Protein AF-A0A934WWL9-F1 (afdb_monomer_lite)

Sequence (114 aa):
MFDKAKIDELTSNLKQFVKTNIKLAKLEATERATTIAPNVIALSIIALVLYLVLLFLSIGLSLYLSELLESTYGGFLIMGGFYLLVGIIFILGRKKILRNPIRDLIIKSIFRNY

Structure (mmCIF, N/CA/C/O backbone):
data_AF-A0A934WWL9-F1
#
_entry.id   AF-A0A934WWL9-F1
#
loop_
_atom_site.group_PDB
_atom_site.id
_atom_site.type_symbol
_atom_site.label_atom_id
_atom_site.label_alt_id
_atom_site.label_comp_id
_atom_site.label_asym_id
_atom_site.label_entity_id
_atom_site.label_seq_id
_atom_site.pdbx_PDB_ins_code
_atom_site.Cartn_x
_atom_site.Cartn_y
_atom_site.Cartn_z
_atom_site.occupancy
_atom_site.B_iso_or_equiv
_atom_site.auth_seq_id
_atom_site.auth_comp_id
_atom_site.auth_asym_id
_atom_site.auth_atom_id
_atom_site.pdbx_PDB_model_num
ATOM 1 N N . MET A 1 1 ? -42.913 18.180 49.806 1.00 55.25 1 MET A N 1
ATOM 2 C CA . MET A 1 1 ? -41.574 17.668 50.189 1.00 55.25 1 MET A CA 1
ATOM 3 C C . MET A 1 1 ? -41.289 16.262 49.643 1.00 55.25 1 MET A C 1
ATOM 5 O O . MET A 1 1 ? -40.129 15.967 49.400 1.00 55.25 1 MET A O 1
ATOM 9 N N . 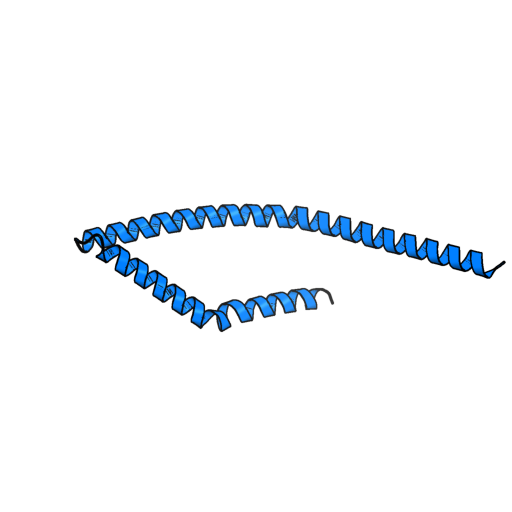PHE A 1 2 ? -42.311 15.435 49.377 1.00 59.72 2 PHE A N 1
ATOM 10 C CA . PHE A 1 2 ? -42.160 14.051 48.898 1.00 59.72 2 PHE A CA 1
ATOM 11 C C . PHE A 1 2 ? -41.683 13.884 47.437 1.00 59.72 2 PHE A C 1
ATOM 13 O O . PHE A 1 2 ? -41.016 12.897 47.147 1.00 59.72 2 PHE A O 1
ATOM 20 N N . ASP A 1 3 ? -41.927 14.844 46.535 1.00 69.38 3 ASP A N 1
ATOM 21 C CA . ASP A 1 3 ? -41.505 14.711 45.124 1.00 69.38 3 ASP A CA 1
ATOM 22 C C . ASP A 1 3 ? -39.998 14.879 44.899 1.00 69.38 3 ASP A C 1
ATOM 24 O O . ASP A 1 3 ? -39.406 14.167 44.092 1.00 69.38 3 ASP A O 1
ATOM 28 N N . LYS A 1 4 ? -39.342 15.783 45.636 1.00 69.62 4 LYS A N 1
ATOM 29 C CA . LYS A 1 4 ? -37.911 16.069 45.442 1.00 69.62 4 LYS A CA 1
ATOM 30 C C . LYS A 1 4 ? -37.029 14.864 45.782 1.00 69.62 4 LYS A C 1
ATOM 32 O O . LYS A 1 4 ? -36.128 14.538 45.022 1.00 69.62 4 LYS A O 1
ATOM 37 N N . ALA A 1 5 ? -37.346 14.170 46.877 1.00 74.75 5 ALA A N 1
ATOM 38 C CA . ALA A 1 5 ? -36.602 12.992 47.321 1.00 74.75 5 ALA A CA 1
ATOM 39 C C . ALA A 1 5 ? -36.670 11.842 46.301 1.00 74.75 5 ALA A C 1
ATOM 41 O O . ALA A 1 5 ? -35.664 11.193 46.032 1.00 74.75 5 ALA A O 1
ATOM 42 N N . LYS A 1 6 ? -37.836 11.641 45.674 1.00 73.38 6 LYS A N 1
ATOM 43 C CA . LYS A 1 6 ? -38.041 10.607 44.650 1.00 73.38 6 LYS A CA 1
ATOM 44 C C . LYS A 1 6 ? -37.295 10.923 43.351 1.00 73.38 6 LYS A C 1
ATOM 46 O O . LYS A 1 6 ? -36.747 10.023 42.724 1.00 73.38 6 LYS A O 1
ATOM 51 N N . ILE A 1 7 ? -37.248 12.201 42.963 1.00 77.19 7 ILE A N 1
ATOM 52 C CA . ILE A 1 7 ? -36.507 12.682 41.783 1.00 77.19 7 ILE A CA 1
ATOM 53 C C . ILE A 1 7 ? -34.992 12.544 42.004 1.00 77.19 7 ILE A C 1
ATOM 55 O O . ILE A 1 7 ? -34.275 12.115 41.095 1.00 77.19 7 ILE A O 1
ATOM 59 N N . ASP A 1 8 ? -34.502 12.859 43.207 1.00 80.94 8 ASP A N 1
ATOM 60 C CA . ASP A 1 8 ? -33.086 12.717 43.565 1.00 80.94 8 ASP A CA 1
ATOM 61 C C . ASP A 1 8 ? -32.650 11.243 43.591 1.00 80.94 8 ASP A C 1
ATOM 63 O O . ASP A 1 8 ? -31.587 10.899 43.067 1.00 80.94 8 ASP A O 1
ATOM 67 N N . GLU A 1 9 ? -33.495 10.348 44.109 1.00 80.06 9 GLU A N 1
ATOM 68 C CA . GLU A 1 9 ? -33.249 8.901 44.120 1.00 80.06 9 GLU A CA 1
ATOM 69 C C . GLU A 1 9 ? -33.238 8.307 42.698 1.00 80.06 9 GLU A C 1
ATOM 71 O O . GLU A 1 9 ? -32.330 7.553 42.338 1.00 80.06 9 GLU A O 1
ATOM 76 N N . LEU A 1 10 ? -34.178 8.720 41.838 1.00 78.50 10 LEU A N 1
ATOM 77 C CA . LEU A 1 10 ? -34.226 8.301 40.432 1.00 78.50 10 LEU A CA 1
ATOM 78 C C . LEU A 1 10 ? -32.998 8.794 39.650 1.00 78.50 10 LEU A C 1
ATOM 80 O O . LEU A 1 10 ? -32.401 8.042 38.877 1.00 78.50 10 LEU A O 1
ATOM 84 N N . THR A 1 11 ? -32.581 10.040 39.892 1.00 78.44 11 THR A N 1
ATOM 85 C CA . THR A 1 11 ? -31.387 10.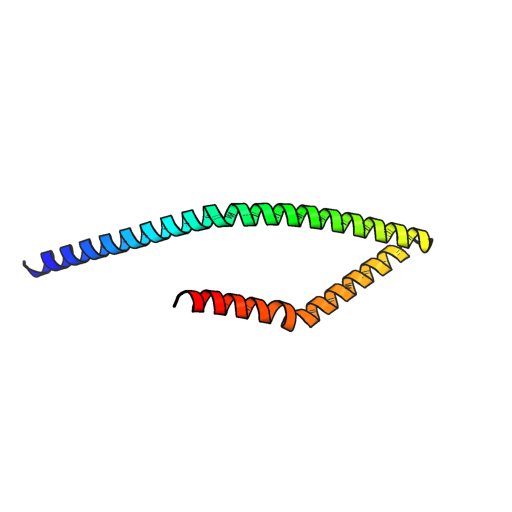642 39.277 1.00 78.44 11 THR A CA 1
ATOM 86 C C . THR A 1 11 ? -30.105 9.957 39.751 1.00 78.44 11 THR A C 1
ATOM 88 O O . THR A 1 11 ? -29.175 9.766 38.963 1.00 78.44 11 THR A O 1
ATOM 91 N N . SER A 1 12 ? -30.052 9.553 41.023 1.00 78.81 12 SER A N 1
ATOM 92 C CA . SER A 1 12 ? -28.941 8.787 41.596 1.00 78.81 12 SER A CA 1
ATOM 93 C C . SER A 1 12 ? -28.813 7.406 40.943 1.00 78.81 12 SER A C 1
ATOM 95 O O . SER A 1 12 ? -27.738 7.053 40.450 1.00 78.81 12 SER A O 1
ATOM 97 N N . ASN A 1 13 ? -29.925 6.674 40.828 1.00 79.06 13 ASN A N 1
ATOM 98 C CA . ASN A 1 13 ? -29.964 5.354 40.196 1.00 79.06 13 ASN A CA 1
ATOM 99 C C . ASN A 1 13 ? -29.604 5.421 38.702 1.00 79.06 13 ASN A C 1
ATOM 101 O O . ASN A 1 13 ? -28.797 4.623 38.225 1.00 79.06 13 ASN A O 1
ATOM 105 N N . LEU A 1 14 ? -30.109 6.424 37.972 1.00 77.31 14 LEU A N 1
ATOM 106 C CA . LEU A 1 14 ? -29.734 6.690 36.575 1.00 77.31 14 LEU A CA 1
ATOM 107 C C . LEU A 1 14 ? -28.245 7.015 36.428 1.00 77.31 14 LEU A C 1
ATOM 109 O O . LEU A 1 14 ? -27.578 6.460 35.553 1.00 77.31 14 LEU A O 1
ATOM 113 N N . LYS A 1 15 ? -27.688 7.862 37.303 1.00 76.38 15 LYS A N 1
ATOM 114 C CA . LYS A 1 15 ? -26.242 8.133 37.325 1.00 76.38 15 LYS A CA 1
ATOM 115 C C . LYS A 1 15 ? -25.440 6.862 37.556 1.00 76.38 15 LYS A C 1
ATOM 117 O O . LYS A 1 15 ? -24.407 6.691 36.913 1.00 76.38 15 LYS A O 1
ATOM 122 N N . GLN A 1 16 ? -25.891 5.986 38.450 1.00 75.88 16 GLN A N 1
ATOM 123 C CA . GLN A 1 16 ? -25.210 4.732 38.759 1.00 75.88 16 GLN A CA 1
ATOM 124 C C . GLN A 1 16 ? -25.279 3.750 37.580 1.00 75.88 16 GLN A C 1
ATOM 126 O O . GLN A 1 16 ? -24.254 3.181 37.208 1.00 75.88 16 GLN A O 1
ATOM 131 N N . PHE A 1 17 ? -26.432 3.643 36.915 1.00 72.00 17 PHE A N 1
ATOM 132 C CA . PHE A 1 17 ? -26.599 2.867 35.683 1.00 72.00 17 PHE A CA 1
ATOM 133 C C . PHE A 1 17 ? -25.707 3.377 34.548 1.00 72.00 17 PHE A C 1
ATOM 135 O O . PHE A 1 17 ? -25.000 2.591 33.917 1.00 72.00 17 PHE A O 1
ATOM 142 N N . VAL A 1 18 ? -25.684 4.688 34.301 1.00 76.12 18 VAL A N 1
ATOM 143 C CA . VAL A 1 18 ? -24.837 5.291 33.260 1.00 76.12 18 VAL A CA 1
ATOM 144 C C . VAL A 1 18 ? -23.354 5.099 33.589 1.00 76.12 18 VAL A C 1
ATOM 146 O O . VAL A 1 18 ? -22.582 4.716 32.712 1.00 76.12 18 VAL A O 1
ATOM 149 N N . LYS A 1 19 ? -22.945 5.264 34.855 1.00 75.19 19 LYS A N 1
ATOM 150 C CA . LYS A 1 19 ? -21.563 4.990 35.292 1.00 75.19 19 LYS A CA 1
ATOM 151 C C . LYS A 1 19 ? -21.153 3.544 35.034 1.00 75.19 19 LYS A C 1
ATOM 153 O O . LYS A 1 19 ? -20.040 3.310 34.570 1.00 75.19 19 LYS A O 1
ATOM 158 N N . THR A 1 20 ? -22.032 2.592 35.336 1.00 71.75 20 THR A N 1
ATOM 159 C CA . THR A 1 20 ? -21.764 1.163 35.140 1.00 71.75 20 THR A CA 1
ATOM 160 C C . THR A 1 20 ? -21.656 0.826 33.658 1.00 71.75 20 THR A C 1
ATOM 162 O O . THR A 1 20 ? -20.680 0.195 33.266 1.00 71.75 20 THR A O 1
ATOM 165 N N . ASN A 1 21 ? -22.566 1.329 32.818 1.00 74.75 21 ASN A N 1
ATOM 166 C CA . ASN A 1 21 ? -22.498 1.136 31.366 1.00 74.75 21 ASN A CA 1
ATOM 167 C C . ASN A 1 21 ? -21.230 1.752 30.752 1.00 74.75 21 ASN A C 1
ATOM 169 O O . ASN A 1 21 ? -20.563 1.106 29.951 1.00 74.75 21 ASN A O 1
ATOM 173 N N . ILE A 1 22 ? -20.831 2.956 31.178 1.00 73.75 22 ILE A N 1
ATOM 174 C CA . ILE A 1 22 ? -19.574 3.585 30.730 1.00 73.75 22 ILE A CA 1
ATOM 175 C C . ILE A 1 22 ? -18.358 2.768 31.183 1.00 73.75 22 ILE A C 1
ATOM 177 O O . ILE A 1 22 ? -17.397 2.609 30.429 1.00 73.75 22 ILE A O 1
ATOM 181 N N . LYS A 1 23 ? -18.379 2.238 32.411 1.00 74.81 23 LYS A N 1
ATOM 182 C CA . LYS A 1 23 ? -17.289 1.412 32.944 1.00 74.81 23 LYS A CA 1
ATOM 183 C C . LYS A 1 23 ? -17.170 0.085 32.192 1.00 74.81 23 LYS A C 1
ATOM 185 O O . LYS A 1 23 ? -16.052 -0.307 31.871 1.00 74.81 23 LYS A O 1
ATOM 190 N N . LEU A 1 24 ? -18.297 -0.555 31.879 1.00 67.69 24 LEU A N 1
ATOM 191 C CA . LEU A 1 24 ? -18.360 -1.768 31.062 1.00 67.69 24 LEU A CA 1
ATOM 192 C C . LEU A 1 24 ? -17.857 -1.501 29.641 1.00 67.69 24 LEU A C 1
ATOM 194 O O . LEU A 1 24 ? -16.953 -2.194 29.191 1.00 67.69 24 LEU A O 1
ATOM 198 N N . ALA A 1 25 ? -18.325 -0.433 28.990 1.00 68.38 25 ALA A N 1
ATOM 199 C CA . ALA A 1 25 ? -17.865 -0.048 27.655 1.00 68.38 25 ALA A CA 1
ATOM 200 C C . ALA A 1 25 ? -16.354 0.242 27.615 1.00 68.38 25 ALA A C 1
ATOM 202 O O . ALA A 1 25 ? -15.663 -0.159 26.682 1.00 68.38 25 ALA A O 1
ATOM 203 N N . LYS A 1 26 ? -15.813 0.906 28.646 1.00 71.38 26 LYS A N 1
ATOM 204 C CA . LYS A 1 26 ? -14.370 1.165 28.762 1.00 71.38 26 LYS A CA 1
ATOM 205 C C . LYS A 1 26 ? -13.570 -0.125 28.954 1.00 71.38 26 LYS A C 1
ATOM 207 O O . LYS A 1 26 ? -12.489 -0.255 28.379 1.00 71.38 26 LYS A O 1
ATOM 212 N N . LEU A 1 27 ? -14.080 -1.052 29.763 1.00 67.75 27 LEU A N 1
ATOM 213 C CA . LEU A 1 27 ? -13.430 -2.334 30.024 1.00 67.75 27 LEU A CA 1
ATOM 214 C C . LEU A 1 27 ? -13.423 -3.208 28.765 1.00 67.75 27 LEU A C 1
ATOM 216 O O . LEU A 1 27 ? -12.364 -3.672 28.359 1.00 67.75 27 LEU A O 1
ATOM 220 N N . GLU A 1 28 ? -14.566 -3.321 28.093 1.00 69.75 28 GLU A N 1
ATOM 221 C CA . GLU A 1 28 ? -14.725 -4.103 26.867 1.00 69.75 28 GLU A CA 1
ATOM 222 C C . GLU A 1 28 ? -13.909 -3.519 25.702 1.00 69.75 28 GLU A C 1
ATOM 224 O O . GLU A 1 28 ? -13.265 -4.254 24.954 1.00 69.75 28 GLU A O 1
ATOM 229 N N . ALA A 1 29 ? -13.858 -2.187 25.573 1.00 66.25 29 ALA A N 1
ATOM 230 C CA . ALA A 1 29 ? -13.005 -1.520 24.590 1.00 66.25 29 ALA A CA 1
ATOM 231 C C . ALA A 1 29 ? -11.517 -1.787 24.849 1.00 66.25 29 ALA A C 1
ATOM 233 O O . ALA A 1 29 ? -10.759 -2.003 23.905 1.00 66.25 29 ALA A O 1
ATOM 234 N N . THR A 1 30 ? -11.105 -1.793 26.119 1.00 65.94 30 THR A N 1
ATOM 235 C CA . THR A 1 30 ? -9.719 -2.082 26.507 1.00 65.94 30 THR A CA 1
ATOM 236 C C . THR A 1 30 ? -9.378 -3.539 26.218 1.00 65.94 30 THR A C 1
ATOM 238 O O . THR A 1 30 ? -8.381 -3.805 25.560 1.00 65.94 30 THR A O 1
ATOM 241 N N . GLU A 1 31 ? -10.230 -4.479 26.622 1.00 68.44 31 GLU A N 1
ATOM 242 C CA . GLU A 1 31 ? -10.027 -5.913 26.402 1.00 68.44 31 GLU A CA 1
ATOM 243 C C . GLU A 1 31 ? -9.947 -6.257 24.908 1.00 68.44 31 GLU A C 1
ATOM 245 O O . GLU A 1 31 ? -8.995 -6.916 24.477 1.00 68.44 31 GLU A O 1
ATOM 250 N N . ARG A 1 32 ? -10.874 -5.727 24.094 1.00 62.09 32 ARG A N 1
ATOM 251 C CA . ARG A 1 32 ? -10.860 -5.885 22.629 1.00 62.09 32 ARG A CA 1
ATOM 252 C C . ARG A 1 32 ? -9.643 -5.221 21.987 1.00 62.09 32 ARG A C 1
ATOM 254 O O . ARG A 1 32 ? -9.054 -5.793 21.073 1.00 62.09 32 ARG A O 1
ATOM 261 N N . ALA A 1 33 ? -9.240 -4.036 22.448 1.00 63.84 33 ALA A N 1
ATOM 262 C CA . ALA A 1 33 ? -8.036 -3.377 21.946 1.00 63.84 33 ALA A CA 1
ATOM 263 C C . ALA A 1 33 ? -6.783 -4.199 22.269 1.00 63.84 33 ALA A C 1
ATOM 265 O O . ALA A 1 33 ? -5.949 -4.405 21.394 1.00 63.84 33 ALA A O 1
ATOM 266 N N . THR A 1 34 ? -6.670 -4.736 23.483 1.00 66.50 34 THR A N 1
ATOM 267 C CA . THR A 1 34 ? -5.515 -5.535 23.906 1.00 66.50 34 THR A CA 1
ATOM 268 C C . THR A 1 34 ? -5.439 -6.889 23.197 1.00 66.50 34 THR A C 1
ATOM 270 O O . THR A 1 34 ? -4.337 -7.381 22.980 1.00 66.50 34 THR A O 1
ATOM 273 N N . THR A 1 35 ? -6.560 -7.478 22.771 1.00 68.44 35 THR A N 1
ATOM 274 C CA . THR A 1 35 ? -6.547 -8.728 21.981 1.00 68.44 35 THR A CA 1
ATOM 275 C C . THR A 1 35 ? -6.351 -8.500 20.483 1.00 68.44 35 THR A C 1
ATOM 277 O O . THR A 1 35 ? -5.642 -9.269 19.836 1.00 68.44 35 THR A O 1
ATOM 280 N N . ILE A 1 36 ? -6.953 -7.456 19.905 1.00 66.62 36 ILE A N 1
ATOM 281 C CA . ILE A 1 36 ? -6.939 -7.231 18.449 1.00 66.62 36 ILE A CA 1
ATOM 282 C C . ILE A 1 36 ? -5.714 -6.416 18.013 1.00 66.62 36 ILE A C 1
ATOM 284 O O . ILE A 1 36 ? -5.131 -6.710 16.967 1.00 66.62 36 ILE A O 1
ATOM 288 N N . ALA A 1 37 ? -5.287 -5.419 18.797 1.00 75.25 37 ALA A N 1
ATOM 289 C CA . ALA A 1 37 ? -4.188 -4.533 18.410 1.00 75.25 37 ALA A CA 1
ATOM 290 C C . ALA A 1 37 ? -2.863 -5.274 18.162 1.00 75.25 37 ALA A C 1
ATOM 292 O O . ALA A 1 37 ? -2.256 -5.013 17.123 1.00 75.25 37 ALA A O 1
ATOM 293 N N . PRO A 1 38 ? -2.418 -6.228 19.008 1.00 79.62 38 PRO A N 1
ATOM 294 C CA . PRO A 1 38 ? -1.158 -6.930 18.770 1.00 79.62 38 PRO A CA 1
ATOM 295 C C . PRO A 1 38 ? -1.179 -7.723 17.462 1.00 79.62 38 PRO A C 1
ATOM 297 O O . PRO A 1 38 ? -0.214 -7.680 16.704 1.00 79.62 38 PRO A O 1
ATOM 300 N N . ASN A 1 39 ? -2.300 -8.383 17.158 1.00 78.75 39 ASN A N 1
ATOM 301 C CA . ASN A 1 39 ? -2.458 -9.166 15.934 1.00 78.75 39 ASN A CA 1
ATOM 302 C C . ASN A 1 39 ? -2.455 -8.284 14.682 1.00 78.75 39 ASN A C 1
ATOM 304 O O . ASN A 1 39 ? -1.803 -8.618 13.695 1.00 78.75 39 ASN A O 1
ATOM 308 N N . VAL A 1 40 ? -3.149 -7.142 14.719 1.00 80.31 40 VAL A N 1
ATOM 309 C CA . VAL A 1 40 ? -3.166 -6.192 13.596 1.00 80.31 40 VAL A CA 1
ATOM 310 C C . VAL A 1 40 ? -1.782 -5.584 13.378 1.00 80.31 40 VAL A C 1
ATOM 312 O O . VAL A 1 40 ? -1.338 -5.485 12.234 1.00 80.31 40 VAL A O 1
ATOM 315 N N . ILE A 1 41 ? -1.080 -5.216 14.452 1.00 82.75 41 ILE A N 1
ATOM 316 C CA . ILE A 1 41 ? 0.275 -4.657 14.373 1.00 82.75 41 ILE A CA 1
ATOM 317 C C . ILE A 1 41 ? 1.250 -5.701 13.817 1.00 82.75 41 ILE A C 1
ATOM 319 O O . ILE A 1 41 ? 1.963 -5.410 12.859 1.00 82.75 41 ILE A O 1
ATOM 323 N N . ALA A 1 42 ? 1.242 -6.926 14.350 1.00 85.62 42 ALA A N 1
ATOM 324 C CA . ALA A 1 42 ? 2.094 -8.011 13.869 1.00 85.62 42 ALA A CA 1
ATOM 325 C C . ALA A 1 42 ? 1.827 -8.334 12.391 1.00 85.62 42 ALA A C 1
ATOM 327 O O . ALA A 1 42 ? 2.766 -8.410 11.598 1.00 85.62 42 ALA A O 1
ATOM 328 N N . LEU A 1 43 ? 0.553 -8.440 11.993 1.00 85.62 43 LEU A N 1
ATOM 329 C CA . LEU A 1 43 ? 0.176 -8.667 10.598 1.00 85.62 43 LEU A CA 1
ATOM 330 C C . LEU A 1 43 ? 0.619 -7.512 9.694 1.00 85.62 43 LEU A C 1
ATOM 332 O O . LEU A 1 43 ? 1.092 -7.756 8.589 1.00 85.62 43 LEU A O 1
ATOM 336 N N . SER A 1 44 ? 0.514 -6.267 10.164 1.00 85.81 44 SER A N 1
ATOM 337 C CA . SER A 1 44 ? 0.964 -5.085 9.417 1.00 85.81 44 SER A CA 1
ATOM 338 C C . SER A 1 44 ? 2.475 -5.098 9.196 1.00 85.81 44 SER A C 1
ATOM 340 O O . SER A 1 44 ? 2.930 -4.801 8.094 1.00 85.81 44 SER A O 1
ATOM 342 N N . ILE A 1 45 ? 3.255 -5.489 10.207 1.00 91.88 45 ILE A N 1
ATOM 343 C CA . ILE A 1 45 ? 4.713 -5.621 10.089 1.00 91.88 45 ILE A CA 1
ATOM 344 C C . ILE A 1 45 ? 5.066 -6.723 9.084 1.00 91.88 45 ILE A C 1
ATOM 346 O O . ILE A 1 45 ? 5.874 -6.495 8.187 1.00 91.88 45 ILE A O 1
ATOM 350 N N . ILE A 1 46 ? 4.429 -7.894 9.180 1.00 91.31 46 ILE A N 1
ATOM 351 C CA . ILE A 1 46 ? 4.648 -9.001 8.235 1.00 91.31 46 ILE A CA 1
ATOM 352 C C . ILE A 1 46 ? 4.279 -8.572 6.809 1.00 91.31 46 ILE A C 1
ATOM 354 O O . ILE A 1 46 ? 5.047 -8.803 5.877 1.00 91.31 46 ILE A O 1
ATOM 358 N N . ALA A 1 47 ? 3.136 -7.905 6.635 1.00 91.38 47 ALA A N 1
ATOM 359 C CA . ALA A 1 47 ? 2.696 -7.393 5.342 1.00 91.38 47 ALA A CA 1
ATOM 360 C C . ALA A 1 47 ? 3.678 -6.363 4.769 1.00 91.38 47 ALA A C 1
ATOM 362 O O . ALA A 1 47 ? 3.971 -6.407 3.577 1.00 91.38 47 ALA A O 1
ATOM 363 N N . LEU A 1 48 ? 4.226 -5.478 5.606 1.00 93.19 48 LEU A N 1
ATOM 364 C CA . LEU A 1 48 ? 5.235 -4.503 5.196 1.00 93.19 48 LEU A CA 1
ATOM 365 C C . LEU A 1 48 ? 6.522 -5.187 4.719 1.00 93.19 48 LEU A C 1
ATOM 367 O O . LEU A 1 48 ? 7.054 -4.828 3.670 1.00 93.19 48 LEU A O 1
ATOM 371 N N . VAL A 1 49 ? 7.006 -6.189 5.457 1.00 94.94 49 VAL A N 1
ATOM 372 C CA . VAL A 1 49 ? 8.199 -6.958 5.070 1.00 94.94 49 VAL A CA 1
ATOM 373 C C . VAL A 1 49 ? 7.960 -7.697 3.755 1.00 94.94 49 VAL A C 1
ATOM 375 O O . VAL A 1 49 ? 8.781 -7.605 2.845 1.00 94.94 49 VAL A O 1
ATOM 378 N N . LEU A 1 50 ? 6.820 -8.378 3.611 1.00 93.69 50 LEU A N 1
ATOM 379 C CA . LEU A 1 50 ? 6.457 -9.055 2.364 1.00 93.69 50 LEU A CA 1
ATOM 380 C C . LEU A 1 50 ? 6.350 -8.076 1.194 1.00 93.69 50 LEU A C 1
ATOM 382 O O . LEU A 1 50 ? 6.828 -8.377 0.103 1.00 93.69 50 LEU A O 1
ATOM 386 N N . TYR A 1 51 ? 5.770 -6.898 1.420 1.00 92.00 51 TYR A N 1
ATOM 387 C CA . TYR A 1 51 ? 5.675 -5.852 0.409 1.00 92.00 51 TYR A CA 1
ATOM 388 C C . TYR A 1 51 ? 7.057 -5.382 -0.055 1.00 92.00 51 TYR A C 1
ATOM 390 O O . TYR A 1 51 ? 7.290 -5.267 -1.257 1.00 92.00 51 TYR A O 1
ATOM 398 N N . LEU A 1 52 ? 7.995 -5.175 0.875 1.00 93.69 52 LEU A N 1
ATOM 399 C CA . LEU A 1 52 ? 9.378 -4.824 0.545 1.00 93.69 52 LEU A CA 1
ATOM 400 C C . LEU A 1 52 ? 10.060 -5.921 -0.275 1.00 93.69 52 LEU A C 1
ATOM 402 O O . LEU A 1 52 ? 10.641 -5.622 -1.316 1.00 93.69 52 LEU A O 1
ATOM 406 N N . VAL A 1 53 ? 9.955 -7.183 0.150 1.00 94.19 53 VAL A N 1
ATOM 407 C CA . VAL A 1 53 ? 10.507 -8.328 -0.595 1.00 94.19 53 VAL A CA 1
ATOM 408 C C . VAL A 1 53 ? 9.956 -8.354 -2.020 1.00 94.19 53 VAL A C 1
ATOM 410 O O . VAL A 1 53 ? 10.720 -8.461 -2.977 1.00 94.19 53 VAL A O 1
ATOM 413 N N . LEU A 1 54 ? 8.643 -8.183 -2.174 1.00 91.75 54 LEU A N 1
ATOM 414 C CA . LEU A 1 54 ? 7.987 -8.167 -3.478 1.00 91.75 54 LEU A CA 1
ATOM 415 C C . LEU A 1 54 ? 8.489 -7.009 -4.354 1.00 91.75 54 LEU A C 1
ATOM 417 O O . LEU A 1 54 ? 8.729 -7.204 -5.544 1.00 91.75 54 LEU A O 1
ATOM 421 N N . LEU A 1 55 ? 8.708 -5.829 -3.767 1.00 90.81 55 LEU A N 1
ATOM 422 C CA . LEU A 1 55 ? 9.265 -4.661 -4.452 1.00 90.81 55 LEU A CA 1
ATOM 423 C C . LEU A 1 55 ? 10.677 -4.961 -4.981 1.00 90.81 55 LEU A C 1
ATOM 425 O O . LEU A 1 55 ? 10.937 -4.765 -6.168 1.00 90.81 55 LEU A O 1
ATOM 429 N N . PHE A 1 56 ? 11.559 -5.517 -4.146 1.00 92.25 56 PHE A N 1
ATOM 430 C CA . PHE A 1 56 ? 12.905 -5.913 -4.573 1.00 92.25 56 PHE A CA 1
ATOM 431 C C . PHE A 1 56 ? 12.884 -6.985 -5.667 1.00 92.25 56 PHE A C 1
ATOM 433 O O . PHE A 1 56 ? 13.616 -6.854 -6.647 1.00 92.25 56 PHE A O 1
ATOM 440 N N . LEU A 1 57 ? 12.016 -7.998 -5.554 1.00 92.00 57 LEU A N 1
ATOM 441 C CA . LEU A 1 57 ? 11.835 -8.999 -6.613 1.00 92.00 57 LEU A CA 1
ATOM 442 C C . LEU A 1 57 ? 11.403 -8.354 -7.932 1.00 92.00 57 LEU A C 1
ATOM 444 O O . LEU A 1 57 ? 11.896 -8.731 -8.988 1.00 92.00 57 LEU A O 1
ATOM 448 N N . SER A 1 58 ? 10.507 -7.372 -7.870 1.00 88.56 58 SER A N 1
ATOM 449 C CA . SER A 1 58 ? 9.985 -6.673 -9.049 1.00 88.56 58 SER A CA 1
ATOM 450 C C . SER A 1 58 ? 11.066 -5.847 -9.741 1.00 88.56 58 SER A C 1
ATOM 452 O O . SER A 1 58 ? 11.172 -5.868 -10.966 1.00 88.56 58 SER A O 1
ATOM 454 N N . ILE A 1 59 ? 11.913 -5.167 -8.960 1.00 88.31 59 ILE A N 1
ATOM 455 C CA . ILE A 1 59 ? 13.093 -4.467 -9.484 1.00 88.31 59 ILE A CA 1
ATOM 456 C C . ILE A 1 59 ? 14.059 -5.472 -10.117 1.00 88.31 59 ILE A C 1
ATOM 458 O O . ILE A 1 59 ? 14.502 -5.252 -11.240 1.00 88.31 59 ILE A O 1
ATOM 462 N N . GLY A 1 60 ? 14.346 -6.588 -9.441 1.00 90.12 60 GLY A N 1
ATOM 463 C CA . GLY A 1 60 ? 15.216 -7.643 -9.966 1.00 90.12 60 GLY A CA 1
ATOM 464 C C . GLY A 1 60 ? 14.707 -8.226 -11.286 1.00 90.12 60 GLY A C 1
ATOM 465 O O . GLY A 1 60 ? 15.470 -8.326 -12.244 1.00 90.12 60 GLY A O 1
ATOM 466 N N . LEU A 1 61 ? 13.407 -8.526 -11.378 1.00 88.06 61 LEU A N 1
ATOM 467 C CA . LEU A 1 61 ? 12.766 -8.987 -12.615 1.00 88.06 61 LEU A CA 1
ATOM 468 C C . LEU A 1 61 ? 12.855 -7.944 -13.730 1.00 88.06 61 LEU A C 1
ATOM 470 O O . LEU A 1 61 ? 13.128 -8.294 -14.874 1.00 88.06 61 LEU A O 1
ATOM 474 N N . SER A 1 62 ? 12.639 -6.671 -13.396 1.00 88.44 62 SER A N 1
ATOM 475 C CA . SER A 1 62 ? 12.743 -5.566 -14.349 1.00 88.44 62 SER A CA 1
ATOM 476 C C . SER A 1 62 ? 14.160 -5.432 -14.902 1.00 88.44 62 SER A C 1
ATOM 478 O O . SER A 1 62 ? 14.330 -5.259 -16.108 1.00 88.44 62 SER A O 1
ATOM 480 N N . LEU A 1 63 ? 15.179 -5.544 -14.045 1.00 86.62 63 LEU A N 1
ATOM 481 C CA . LEU A 1 63 ? 16.583 -5.504 -14.456 1.00 86.62 63 LEU A CA 1
ATOM 482 C C . LEU A 1 63 ? 16.952 -6.715 -15.315 1.00 86.62 63 LEU A C 1
ATOM 484 O O . LEU A 1 63 ? 17.556 -6.536 -16.367 1.00 86.62 63 LEU A O 1
ATOM 488 N N . TYR A 1 64 ? 16.512 -7.915 -14.934 1.00 88.38 64 TYR A N 1
ATOM 489 C CA . TYR A 1 64 ? 16.741 -9.129 -15.719 1.00 88.38 64 TYR A CA 1
ATOM 490 C C . TYR A 1 64 ? 16.103 -9.052 -17.115 1.00 88.38 64 TYR A C 1
ATOM 492 O O . TYR A 1 64 ? 16.748 -9.350 -18.118 1.00 88.38 64 TYR A O 1
ATOM 500 N N . LEU A 1 65 ? 14.852 -8.583 -17.205 1.00 85.75 65 LEU A N 1
ATOM 501 C CA . LEU A 1 65 ? 14.210 -8.328 -18.498 1.00 85.75 65 LEU A CA 1
ATOM 502 C C . LEU A 1 65 ? 14.941 -7.239 -19.287 1.00 85.75 65 LEU A C 1
ATOM 504 O O . LEU A 1 65 ? 15.034 -7.332 -20.504 1.00 85.75 65 LEU A O 1
ATOM 508 N N . SER A 1 66 ? 15.445 -6.207 -18.611 1.00 87.12 66 SER A N 1
ATOM 509 C CA . SER A 1 66 ? 16.177 -5.120 -19.265 1.00 87.12 66 SER A CA 1
ATOM 510 C C . SER A 1 66 ? 17.491 -5.598 -19.882 1.00 87.12 66 SER A C 1
ATOM 512 O O . SER A 1 66 ? 17.843 -5.156 -20.972 1.00 87.12 66 SER A O 1
ATOM 514 N N . GLU A 1 67 ? 18.187 -6.516 -19.209 1.00 85.00 67 GLU A N 1
ATOM 515 C CA . GLU A 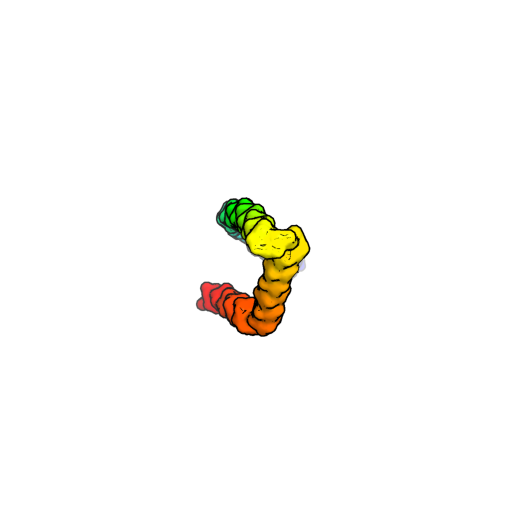1 67 ? 19.407 -7.150 -19.711 1.00 85.00 67 GLU A CA 1
ATOM 516 C C . GLU A 1 67 ? 19.109 -8.054 -20.915 1.00 85.00 67 GLU A C 1
ATOM 518 O O . GLU A 1 67 ? 19.788 -7.956 -21.933 1.00 85.00 67 GLU A O 1
ATOM 523 N N . LEU A 1 68 ? 18.033 -8.850 -20.856 1.00 84.69 68 LEU A N 1
ATOM 524 C CA . LEU A 1 68 ? 17.615 -9.710 -21.970 1.00 84.69 68 LEU A CA 1
ATOM 525 C C . LEU A 1 68 ? 17.203 -8.916 -23.221 1.00 84.69 68 LEU A C 1
ATOM 527 O O . LEU A 1 68 ? 17.375 -9.387 -24.341 1.00 84.69 68 LEU A O 1
ATOM 531 N N . LEU A 1 69 ? 16.634 -7.725 -23.029 1.00 83.06 69 LEU A N 1
ATOM 532 C CA . LEU A 1 69 ? 16.236 -6.829 -24.114 1.00 83.06 69 LEU A CA 1
ATOM 533 C C . LEU A 1 69 ? 17.391 -5.940 -24.614 1.00 83.06 69 LEU A C 1
ATOM 535 O O . LEU A 1 69 ? 17.153 -5.106 -25.488 1.00 83.06 69 LEU A O 1
ATOM 539 N N . GLU A 1 70 ? 18.598 -6.068 -24.043 1.00 79.12 70 GLU A N 1
ATOM 540 C CA . GLU A 1 70 ? 19.757 -5.185 -24.276 1.00 79.12 70 GLU A CA 1
ATOM 541 C C . GLU A 1 70 ? 19.418 -3.686 -24.130 1.00 79.12 70 GLU A C 1
ATOM 543 O O . GLU A 1 70 ? 20.062 -2.801 -24.696 1.00 79.12 70 GLU A O 1
ATOM 548 N N . SER A 1 71 ? 18.367 -3.377 -23.366 1.00 75.56 71 SER A N 1
ATOM 549 C CA . SER A 1 71 ? 17.816 -2.035 -23.231 1.00 75.56 71 SER A CA 1
ATOM 550 C C . SER A 1 71 ? 17.246 -1.840 -21.838 1.00 75.56 71 SER A C 1
ATOM 552 O O . SER A 1 71 ? 16.202 -2.394 -21.478 1.00 75.56 71 SER A O 1
ATOM 554 N N . THR A 1 72 ? 17.895 -0.956 -21.077 1.00 74.19 72 THR A N 1
ATOM 555 C CA . THR A 1 72 ? 17.475 -0.546 -19.730 1.00 74.19 72 THR A CA 1
ATOM 556 C C . THR A 1 72 ? 16.036 -0.039 -19.702 1.00 74.19 72 THR A C 1
ATOM 558 O O . THR A 1 72 ? 15.327 -0.230 -18.724 1.00 74.19 72 THR A O 1
ATOM 561 N N . TYR A 1 73 ? 15.558 0.584 -20.777 1.00 81.19 73 TYR A N 1
ATOM 562 C CA . TYR A 1 73 ? 14.195 1.110 -20.829 1.00 81.19 73 TYR A CA 1
AT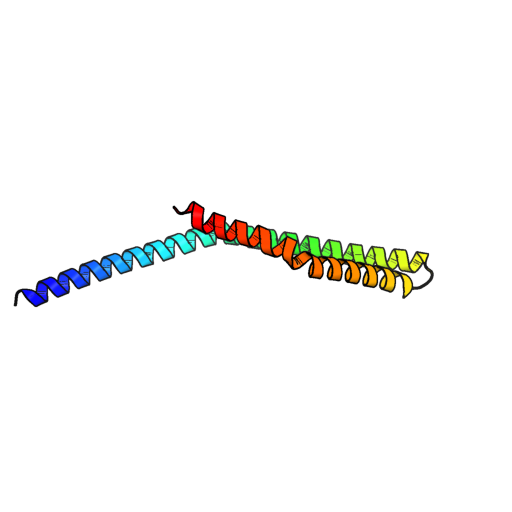OM 563 C C . TYR A 1 73 ? 13.151 0.019 -21.092 1.00 81.19 73 TYR A C 1
ATOM 565 O O . TYR A 1 73 ? 12.017 0.142 -20.629 1.00 81.19 73 TYR A O 1
ATOM 573 N N . GLY A 1 74 ? 13.522 -1.050 -21.803 1.00 81.69 74 GLY A N 1
ATOM 574 C CA . GLY A 1 74 ? 12.603 -2.103 -22.234 1.00 81.69 74 GLY A CA 1
ATOM 575 C C . GLY A 1 74 ? 12.019 -2.906 -21.072 1.00 81.69 74 GLY A C 1
ATOM 576 O O . GLY A 1 74 ? 10.800 -3.069 -20.989 1.00 81.69 74 GLY A O 1
ATOM 577 N N . GLY A 1 75 ? 12.859 -3.357 -20.135 1.00 83.00 75 GLY A N 1
ATOM 578 C CA . GLY A 1 75 ? 12.389 -4.166 -19.006 1.00 83.00 75 GLY A CA 1
ATOM 579 C C . GLY A 1 75 ? 11.510 -3.382 -18.030 1.00 83.00 75 GLY A C 1
ATOM 580 O O . GLY A 1 75 ? 10.465 -3.885 -17.607 1.00 83.00 75 GLY A O 1
ATOM 581 N N . PHE A 1 76 ? 11.847 -2.114 -17.768 1.00 84.31 76 PHE A N 1
ATOM 582 C CA . PHE A 1 76 ? 11.003 -1.231 -16.957 1.00 84.31 76 PHE A CA 1
ATOM 583 C C . PHE A 1 76 ? 9.679 -0.878 -17.644 1.00 84.31 76 PHE A C 1
ATOM 585 O O . PHE A 1 76 ? 8.656 -0.806 -16.964 1.00 84.31 76 PHE A O 1
ATOM 592 N N . LEU A 1 77 ? 9.654 -0.701 -18.971 1.00 86.50 77 LEU A N 1
ATOM 593 C CA . LEU A 1 77 ? 8.411 -0.464 -19.718 1.00 86.50 77 LEU A CA 1
ATOM 594 C C . LEU A 1 77 ? 7.467 -1.666 -19.658 1.00 86.50 77 LEU A C 1
ATOM 596 O O . LEU A 1 77 ? 6.269 -1.488 -19.441 1.00 86.50 77 LEU A O 1
ATOM 600 N N . ILE A 1 78 ? 7.997 -2.882 -19.810 1.00 85.19 78 ILE A N 1
ATOM 601 C CA . ILE A 1 78 ? 7.196 -4.111 -19.742 1.00 85.19 78 ILE A CA 1
ATOM 602 C C . ILE A 1 78 ? 6.653 -4.319 -18.327 1.00 85.19 78 ILE A C 1
ATOM 604 O O . ILE A 1 78 ? 5.455 -4.558 -18.171 1.00 85.19 78 ILE A O 1
ATOM 608 N N . MET A 1 79 ? 7.487 -4.178 -17.290 1.00 85.81 79 MET A N 1
ATOM 609 C CA . MET A 1 79 ? 7.013 -4.293 -15.906 1.00 85.81 79 MET A CA 1
ATOM 610 C C . MET A 1 79 ? 6.035 -3.176 -15.537 1.00 85.81 79 MET A C 1
ATOM 612 O O . MET A 1 79 ? 4.990 -3.448 -14.947 1.00 85.81 79 MET A O 1
ATOM 616 N N . GLY A 1 80 ? 6.307 -1.933 -15.938 1.00 85.62 80 GLY A N 1
ATOM 617 C CA . GLY A 1 80 ? 5.395 -0.806 -15.745 1.00 85.62 80 GLY A CA 1
ATOM 618 C C . GLY A 1 80 ? 4.043 -1.034 -16.421 1.00 85.62 80 GLY A C 1
ATOM 619 O O . GLY A 1 80 ? 3.004 -0.861 -15.786 1.00 85.62 80 GLY A O 1
ATOM 620 N N . GLY A 1 81 ? 4.042 -1.502 -17.673 1.00 89.44 81 GLY A N 1
ATOM 621 C CA . GLY A 1 81 ? 2.831 -1.865 -18.410 1.00 89.44 81 GLY A CA 1
ATOM 622 C C . GLY A 1 81 ? 2.068 -3.025 -17.767 1.00 89.44 81 GLY A C 1
ATOM 623 O O . GLY A 1 81 ? 0.842 -2.969 -17.657 1.00 89.44 81 GLY A O 1
ATOM 624 N N . PHE A 1 82 ? 2.779 -4.039 -17.268 1.00 88.00 82 PHE A N 1
ATOM 625 C CA . PHE A 1 82 ? 2.187 -5.144 -16.514 1.00 88.00 82 PHE A CA 1
ATOM 626 C C . PHE A 1 82 ? 1.491 -4.652 -15.236 1.00 88.00 82 PHE A C 1
ATOM 628 O O . PHE A 1 82 ? 0.322 -4.973 -15.017 1.00 88.00 82 PHE A O 1
ATOM 635 N N . TYR A 1 83 ? 2.146 -3.806 -14.431 1.00 86.69 83 TYR A N 1
ATOM 636 C CA . TYR A 1 83 ? 1.520 -3.213 -13.241 1.00 86.69 83 TYR A CA 1
ATOM 637 C C . TYR A 1 83 ? 0.314 -2.338 -13.582 1.00 86.69 83 TYR A C 1
ATOM 639 O O . TYR A 1 83 ? -0.684 -2.356 -12.858 1.00 86.69 83 TYR A O 1
ATOM 647 N N . LEU A 1 84 ? 0.370 -1.610 -14.698 1.00 88.81 84 LEU A N 1
ATOM 648 C CA . LEU A 1 84 ? -0.736 -0.785 -15.180 1.00 88.81 84 LEU A CA 1
ATOM 649 C C . LEU A 1 84 ? -1.940 -1.657 -15.574 1.00 88.81 84 LEU A C 1
ATOM 651 O O . LEU A 1 84 ? -3.064 -1.376 -15.159 1.00 88.81 84 LEU A O 1
ATOM 655 N N . LEU A 1 85 ? -1.707 -2.764 -16.287 1.00 89.56 85 LEU A N 1
ATOM 656 C CA . LEU A 1 85 ? -2.739 -3.752 -16.621 1.00 89.56 85 LEU A CA 1
ATOM 657 C C . LEU A 1 85 ? -3.364 -4.375 -15.371 1.00 89.56 85 LEU A C 1
ATOM 659 O O . LEU A 1 85 ? -4.591 -4.414 -15.257 1.00 89.56 85 LEU A O 1
ATOM 663 N N . VAL A 1 86 ? -2.546 -4.808 -14.408 1.00 87.88 86 VAL A N 1
ATOM 664 C CA . VAL A 1 86 ? -3.030 -5.333 -13.120 1.00 87.88 86 VAL A CA 1
ATOM 665 C C . VAL A 1 86 ? -3.877 -4.284 -12.394 1.00 87.88 86 VAL A C 1
ATOM 667 O O . VAL A 1 86 ? -4.962 -4.604 -11.905 1.00 87.88 86 VAL A O 1
ATOM 670 N N . GLY A 1 87 ? -3.433 -3.024 -12.377 1.00 86.75 87 GLY A N 1
ATOM 671 C CA . GLY A 1 87 ? -4.174 -1.904 -11.798 1.00 86.75 87 GLY A CA 1
ATOM 672 C C . GLY A 1 87 ? -5.531 -1.679 -12.467 1.00 86.75 87 GLY A C 1
ATOM 673 O O . GLY A 1 87 ? -6.545 -1.556 -11.778 1.00 86.75 87 GLY A O 1
ATOM 674 N N . ILE A 1 88 ? -5.586 -1.702 -13.802 1.00 87.25 88 ILE A N 1
ATOM 675 C CA . ILE A 1 88 ? -6.837 -1.584 -14.567 1.00 87.25 88 ILE A CA 1
ATOM 676 C C . ILE A 1 88 ? -7.787 -2.738 -14.230 1.00 87.25 88 ILE A C 1
ATOM 678 O O . ILE A 1 88 ? -8.961 -2.497 -13.936 1.00 87.25 88 ILE A O 1
ATOM 682 N N . ILE A 1 89 ? -7.290 -3.979 -14.207 1.00 84.81 89 ILE A N 1
ATOM 683 C CA . ILE A 1 89 ? -8.086 -5.159 -13.838 1.00 84.81 89 ILE A CA 1
ATOM 684 C C . ILE A 1 89 ? -8.641 -5.008 -12.418 1.00 84.81 89 ILE A C 1
ATOM 686 O O . ILE A 1 89 ? -9.825 -5.267 -12.193 1.00 84.81 89 ILE A O 1
ATOM 690 N N . PHE A 1 90 ? -7.837 -4.527 -11.468 1.00 82.81 90 PHE A N 1
ATOM 691 C CA . PHE A 1 90 ? -8.285 -4.266 -10.099 1.00 82.81 90 PHE A CA 1
ATOM 692 C C . PHE A 1 90 ? -9.367 -3.183 -10.029 1.00 82.81 90 PHE A C 1
ATOM 694 O O . PHE A 1 90 ? -10.356 -3.346 -9.313 1.00 82.81 90 PHE A O 1
ATOM 701 N N . ILE A 1 91 ? -9.225 -2.093 -10.786 1.00 80.94 91 ILE A N 1
ATOM 702 C CA . ILE A 1 91 ? -10.200 -0.994 -10.816 1.00 80.94 91 ILE A CA 1
ATOM 703 C C . ILE A 1 91 ? -11.528 -1.458 -11.423 1.00 80.94 91 ILE A C 1
ATOM 705 O O . ILE A 1 91 ? -12.590 -1.155 -10.869 1.00 80.94 91 ILE A O 1
ATOM 709 N N . LEU A 1 92 ? -11.487 -2.228 -12.513 1.00 81.88 92 LEU A N 1
ATOM 710 C CA . LEU A 1 92 ? -12.678 -2.814 -13.138 1.00 81.88 92 LEU A CA 1
ATOM 711 C C . LEU A 1 92 ? -13.316 -3.879 -12.228 1.00 81.88 92 LEU A C 1
ATOM 713 O O . LEU A 1 92 ? -14.537 -3.920 -12.052 1.00 81.88 92 LEU A O 1
ATOM 717 N N . GLY A 1 93 ? -12.482 -4.690 -11.574 1.00 73.19 93 GLY A N 1
ATOM 718 C CA . GLY A 1 93 ? -12.866 -5.719 -10.611 1.00 73.19 93 GLY A CA 1
ATOM 719 C C . GLY A 1 93 ? -13.329 -5.182 -9.255 1.00 73.19 93 GLY A C 1
ATOM 720 O O . GLY A 1 93 ? -14.004 -5.913 -8.526 1.00 73.19 93 GLY A O 1
ATOM 721 N N . ARG A 1 94 ? -13.066 -3.907 -8.913 1.00 65.44 94 ARG A N 1
ATOM 722 C CA . ARG A 1 94 ? -13.364 -3.319 -7.586 1.00 65.44 94 ARG A CA 1
ATOM 723 C C . ARG A 1 94 ? -14.818 -3.516 -7.164 1.00 65.44 94 ARG A C 1
ATOM 725 O O . ARG A 1 94 ? -15.105 -3.733 -5.989 1.00 65.44 94 ARG A O 1
ATOM 732 N N . LYS A 1 95 ? -15.752 -3.470 -8.123 1.00 58.25 95 LYS A N 1
ATOM 733 C CA . LYS A 1 95 ? -17.186 -3.659 -7.854 1.00 58.25 95 LYS A CA 1
ATOM 734 C C . LYS A 1 95 ? -17.526 -5.098 -7.450 1.00 58.25 95 LYS A C 1
ATOM 736 O O . LYS A 1 95 ? -18.482 -5.267 -6.704 1.00 58.25 95 LYS A O 1
ATOM 741 N N . LYS A 1 96 ? -16.775 -6.106 -7.904 1.00 59.22 96 LYS A N 1
ATOM 742 C CA . LYS A 1 96 ? -16.977 -7.522 -7.544 1.00 59.22 96 LYS A CA 1
ATOM 743 C C . LYS A 1 96 ? -16.108 -7.957 -6.357 1.00 59.22 96 LYS A C 1
ATOM 745 O O . LYS A 1 96 ? -16.610 -8.660 -5.489 1.00 59.22 96 LYS A O 1
ATOM 750 N N . ILE A 1 97 ? -14.850 -7.511 -6.298 1.00 57.94 97 ILE A N 1
ATOM 751 C CA . ILE A 1 97 ? -13.858 -7.971 -5.310 1.00 57.94 97 ILE A CA 1
ATOM 752 C C . ILE A 1 97 ? -14.013 -7.253 -3.962 1.00 57.94 97 ILE A C 1
ATOM 754 O O . ILE A 1 97 ? -13.940 -7.905 -2.932 1.00 57.94 97 ILE A O 1
ATOM 758 N N . LEU A 1 98 ? -14.276 -5.937 -3.934 1.00 56.16 98 LEU A N 1
ATOM 759 C CA . LEU A 1 98 ? -14.449 -5.200 -2.668 1.00 56.16 98 LEU A CA 1
ATOM 760 C C . LEU A 1 98 ? -15.909 -5.163 -2.198 1.00 56.16 98 LEU A C 1
ATOM 762 O O . LEU A 1 98 ? -16.181 -5.269 -1.007 1.00 56.16 98 LEU A O 1
ATOM 766 N N . ARG A 1 99 ? -16.876 -5.003 -3.111 1.00 54.72 99 ARG A N 1
ATOM 767 C CA . ARG A 1 99 ? -18.265 -4.697 -2.713 1.00 54.72 99 ARG A CA 1
ATOM 768 C C . ARG A 1 99 ? -19.019 -5.880 -2.101 1.00 54.72 99 ARG A C 1
ATOM 770 O O . ARG A 1 99 ? -19.926 -5.652 -1.306 1.00 54.72 99 ARG A O 1
ATOM 777 N N . ASN A 1 100 ? -18.673 -7.110 -2.472 1.00 58.25 100 ASN A N 1
ATOM 778 C CA . ASN A 1 100 ? -19.365 -8.314 -2.008 1.00 58.25 100 ASN A CA 1
ATOM 779 C C . ASN A 1 100 ? -18.862 -8.816 -0.640 1.00 58.25 100 ASN A C 1
ATOM 781 O O . ASN A 1 100 ? -19.693 -8.933 0.258 1.00 58.25 100 ASN A O 1
ATOM 785 N N . PRO A 1 101 ? -17.550 -9.025 -0.402 1.00 60.34 101 PRO A N 1
ATOM 786 C CA . PRO A 1 101 ? -17.083 -9.521 0.895 1.00 60.34 101 PRO A CA 1
ATOM 787 C C . PRO A 1 101 ? -17.220 -8.486 2.017 1.00 60.34 101 PRO A C 1
ATOM 789 O O . PRO A 1 101 ? -17.510 -8.860 3.148 1.00 60.34 101 PRO A O 1
ATOM 792 N N . ILE A 1 102 ? -17.090 -7.184 1.725 1.00 59.81 102 ILE A N 1
ATOM 793 C CA . ILE A 1 102 ? -17.317 -6.134 2.732 1.00 59.81 102 ILE A CA 1
ATOM 794 C C . ILE A 1 102 ? -18.795 -6.091 3.145 1.00 59.81 102 ILE A C 1
ATOM 796 O O . ILE A 1 102 ? -19.092 -5.963 4.330 1.00 59.81 102 ILE A O 1
ATOM 800 N N . ARG A 1 103 ? -19.734 -6.257 2.200 1.00 59.34 103 ARG A N 1
ATOM 801 C CA . ARG A 1 103 ? -21.165 -6.365 2.528 1.00 59.34 103 ARG A CA 1
ATOM 802 C C . ARG A 1 103 ? -21.455 -7.583 3.395 1.00 59.34 103 ARG A C 1
ATOM 804 O O . ARG A 1 103 ? -22.129 -7.427 4.406 1.00 59.34 103 ARG A O 1
ATOM 811 N N . ASP A 1 104 ? -20.934 -8.752 3.039 1.00 63.03 104 ASP A N 1
ATOM 812 C CA . ASP A 1 104 ? -21.165 -9.974 3.817 1.00 63.03 104 ASP A CA 1
ATOM 813 C C . ASP A 1 104 ? -20.530 -9.912 5.209 1.00 63.03 104 ASP A C 1
ATOM 815 O O . ASP A 1 104 ? -21.132 -10.382 6.173 1.00 63.03 104 ASP A O 1
ATOM 819 N N . LEU A 1 105 ? -19.362 -9.277 5.357 1.00 64.81 105 LEU A N 1
ATOM 820 C CA . LEU A 1 105 ? -18.749 -9.041 6.668 1.00 64.81 105 LEU A CA 1
ATOM 821 C C . LEU A 1 105 ? -19.595 -8.106 7.539 1.00 64.81 105 LEU A C 1
ATOM 823 O O . LEU A 1 105 ? -19.809 -8.401 8.714 1.00 64.81 105 LEU A O 1
ATOM 827 N N . ILE A 1 106 ? -20.106 -7.008 6.973 1.00 66.69 106 ILE A N 1
ATOM 828 C CA . ILE A 1 106 ? -20.974 -6.071 7.700 1.00 66.69 106 ILE A CA 1
ATOM 829 C C . ILE A 1 106 ? -22.286 -6.758 8.099 1.00 66.69 106 ILE A C 1
ATOM 831 O O . ILE A 1 106 ? -22.694 -6.669 9.255 1.00 66.69 106 ILE A O 1
ATOM 835 N N . ILE A 1 107 ? -22.913 -7.499 7.180 1.00 67.38 107 ILE A N 1
ATOM 836 C CA . ILE A 1 107 ? -24.159 -8.230 7.450 1.00 67.38 107 ILE A CA 1
ATOM 837 C C . ILE A 1 107 ? -23.926 -9.290 8.534 1.00 67.38 107 ILE A C 1
ATOM 839 O O . ILE A 1 1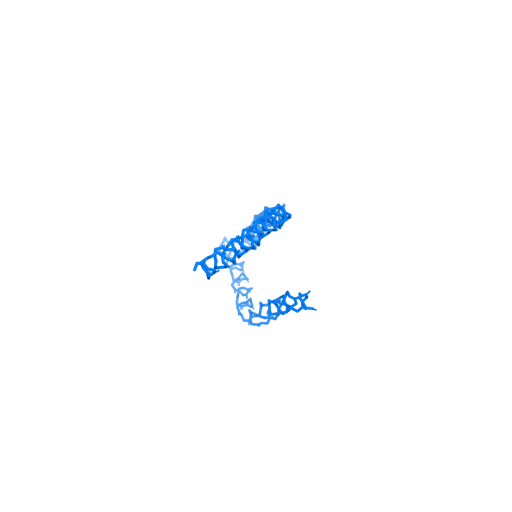07 ? -24.681 -9.350 9.500 1.00 67.38 107 ILE A O 1
ATOM 843 N N . LYS A 1 108 ? -22.849 -10.077 8.447 1.00 66.19 108 LYS A N 1
ATOM 844 C CA . LYS A 1 108 ? -22.536 -11.113 9.441 1.00 66.19 108 LYS A CA 1
ATOM 845 C C . LYS A 1 108 ? -22.170 -10.536 10.812 1.00 66.19 108 LYS A C 1
ATOM 847 O O . LYS A 1 108 ? -22.475 -11.168 11.816 1.00 66.19 108 LYS A O 1
ATOM 852 N N . SER A 1 109 ? -21.548 -9.357 10.867 1.00 64.81 109 SER A N 1
ATOM 853 C CA . SER A 1 109 ? -21.239 -8.655 12.124 1.00 64.81 109 SER A CA 1
ATOM 854 C C . SER A 1 109 ? -22.506 -8.152 12.829 1.00 64.81 109 SER A C 1
ATOM 856 O O . SER A 1 109 ? -22.623 -8.273 14.044 1.00 64.81 109 SER A O 1
ATOM 858 N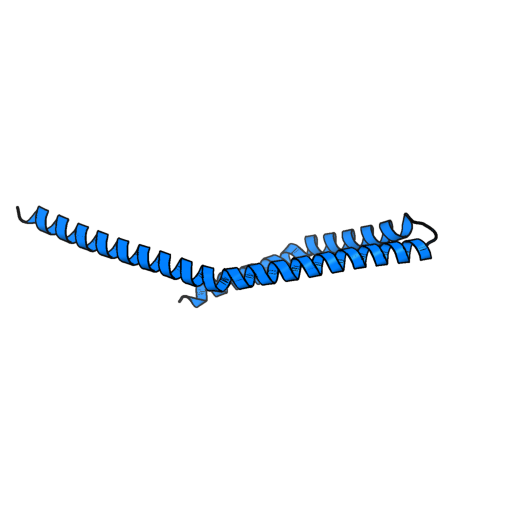 N . ILE A 1 110 ? -23.487 -7.660 12.064 1.00 69.38 110 ILE A N 1
ATOM 859 C CA . ILE A 1 110 ? -24.760 -7.161 12.606 1.00 69.38 110 ILE A CA 1
ATOM 860 C C . ILE A 1 110 ? -25.690 -8.316 13.007 1.00 69.38 110 ILE A C 1
ATOM 862 O O . ILE A 1 110 ? -26.279 -8.280 14.082 1.00 69.38 110 ILE A O 1
ATOM 866 N N . PHE A 1 111 ? -25.797 -9.363 12.184 1.00 63.06 111 PHE A N 1
ATOM 867 C CA . PHE A 1 111 ? -26.712 -10.485 12.437 1.00 63.06 111 PHE A CA 1
ATOM 868 C C . PHE A 1 111 ? -26.183 -11.535 13.418 1.00 63.06 111 PHE A C 1
ATOM 870 O O . PHE A 1 111 ? -26.963 -12.346 13.891 1.00 63.06 111 PHE A O 1
ATOM 877 N N . ARG A 1 112 ? -24.884 -11.554 13.743 1.00 54.88 112 ARG A N 1
ATOM 878 C CA . ARG A 1 112 ? -24.338 -12.468 14.766 1.00 54.88 112 ARG A CA 1
ATOM 879 C C . ARG A 1 112 ? -24.599 -11.984 16.200 1.00 54.88 112 ARG A C 1
ATOM 881 O O . ARG A 1 112 ? -24.280 -12.707 17.136 1.00 54.88 112 ARG A O 1
ATOM 888 N N . ASN A 1 113 ? -25.146 -10.780 16.366 1.00 50.12 113 ASN A N 1
ATOM 889 C CA . ASN A 1 113 ? -25.440 -10.189 17.672 1.00 50.12 113 ASN A CA 1
ATOM 890 C C . ASN A 1 113 ? -26.949 -10.124 17.991 1.00 50.12 113 ASN A C 1
ATOM 892 O O . ASN A 1 113 ? -27.348 -9.376 18.883 1.00 50.12 113 ASN A O 1
ATOM 896 N N . TYR A 1 114 ? -27.755 -10.897 17.254 1.00 44.69 114 TYR A N 1
ATOM 897 C CA . TYR A 1 114 ? -29.142 -11.280 17.545 1.00 44.69 114 TYR A CA 1
ATOM 898 C C . TYR A 1 114 ? -29.238 -12.807 17.472 1.00 44.69 114 TYR A C 1
ATOM 900 O O . TYR A 1 114 ? -30.076 -13.369 18.207 1.00 44.69 114 TYR A O 1
#

pLDDT: mean 76.77, std 11.57, range [44.69, 94.94]

Foldseek 3Di:
DVPVVVVVVVVVVVVVVVVVVVVVVVVVVVVCCVVVVVVVVVVVVVVVVVVVVVVVVLVVQLVVVCVVVVHNVRSVVVSVVVVVVVVVCCVVCVCPPVVPVVVVVVVCVVVVVD

InterPro domains:
  IPR009937 Putative Actinobacterial Holin-X, holin superfamily III [PF07332] (8-99)

Secondary structure (DSSP, 8-state):
-HHHHHHHHHHHHHHHHHHHHHHHHHHHHHHHHHHHHHHHHHHHHHHHHHHHHHHHHHHHHHHHHHHHTT-HHHHHHHHHHHHHHHHHHHHHHHHHHTHHHHHHHHHHHHHTT-

Radius of gyration: 28.13 Å; chains: 1; bounding box: 62×30×74 Å

Organism: NCBI:txid2802615